Protein AF-A0A7J2R9D0-F1 (afdb_monomer_lite)

Secondary structure (DSSP, 8-state):
---EEEEEE-TTSBEEEE---GGGSPTT--HHHHHHHHHHHHPPTTPEEEEEEEGGGS--GGGGGGEEE-SSSEEE-TTSPPPP----HHHHHHHHHT-

Sequence (99 aa):
MKDRKIIWKMADGEVIVTTPAPKGRREGEPELDWIERVALKCKPDGATRMPDMEAKDLPSREFRHKWRHDGKKIIIDNTVADLPVVLSVEERLTALESK

Radius of gyration: 18.52 Å; chains: 1; bounding box: 34×40×53 Å

Structure (mmCIF, N/CA/C/O backbone):
data_AF-A0A7J2R9D0-F1
#
_entry.id   AF-A0A7J2R9D0-F1
#
loop_
_atom_site.group_PDB
_atom_site.id
_atom_site.type_symbol
_atom_site.label_atom_id
_atom_site.label_alt_id
_atom_site.label_comp_id
_atom_site.label_asym_id
_atom_site.label_entity_id
_atom_site.label_seq_id
_atom_site.pdbx_PDB_ins_code
_atom_site.Cartn_x
_atom_site.Cartn_y
_atom_site.Cartn_z
_atom_site.occupancy
_atom_site.B_iso_or_equiv
_atom_site.auth_seq_id
_atom_site.auth_comp_id
_atom_site.auth_asym_id
_atom_site.auth_atom_id
_atom_site.pdbx_PDB_model_num
ATOM 1 N N . MET A 1 1 ? 0.478 6.797 17.478 1.00 53.03 1 MET A N 1
ATOM 2 C CA . MET A 1 1 ? -0.216 5.922 16.507 1.00 53.03 1 MET A CA 1
ATOM 3 C C . MET A 1 1 ? 0.824 5.420 15.527 1.00 53.03 1 MET A C 1
ATOM 5 O O . MET A 1 1 ? 1.570 6.245 15.014 1.00 53.03 1 MET A O 1
ATOM 9 N N . LYS A 1 2 ? 0.936 4.107 15.314 1.00 64.94 2 LYS A N 1
ATOM 10 C CA . LYS A 1 2 ? 1.771 3.588 14.225 1.00 64.94 2 LYS A CA 1
ATOM 11 C C . LYS A 1 2 ? 1.084 3.957 12.910 1.00 64.94 2 LYS A C 1
ATOM 13 O O . LYS A 1 2 ? -0.096 3.663 12.753 1.00 64.94 2 LYS A O 1
ATOM 18 N N . ASP A 1 3 ? 1.781 4.645 12.007 1.00 84.44 3 ASP A N 1
ATOM 19 C CA . ASP A 1 3 ? 1.224 5.031 10.703 1.00 84.44 3 ASP A CA 1
ATOM 20 C C . ASP A 1 3 ? 1.239 3.815 9.765 1.00 84.44 3 ASP A C 1
ATOM 22 O O . ASP A 1 3 ? 2.134 3.647 8.932 1.00 84.44 3 ASP A O 1
ATOM 26 N N . ARG A 1 4 ? 0.297 2.89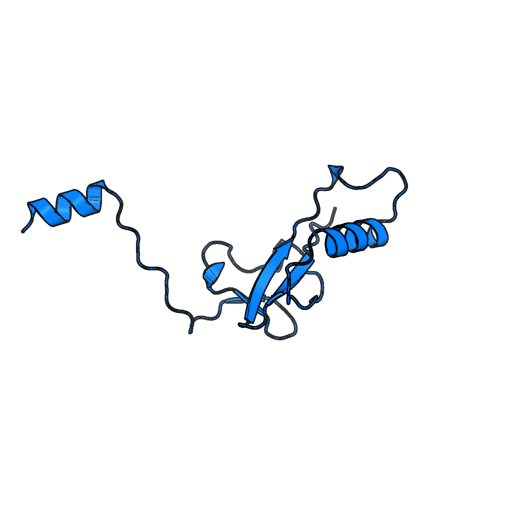8 10.009 1.00 90.38 4 ARG A N 1
ATOM 27 C CA . ARG A 1 4 ? 0.165 1.627 9.299 1.00 90.38 4 ARG A CA 1
ATOM 28 C C . ARG A 1 4 ? -0.402 1.854 7.901 1.00 90.38 4 ARG A C 1
ATOM 30 O O . ARG A 1 4 ? -1.390 2.562 7.716 1.00 90.38 4 ARG A O 1
ATOM 37 N N . LYS A 1 5 ? 0.233 1.229 6.917 1.00 93.94 5 LYS A N 1
ATOM 38 C CA . LYS A 1 5 ? -0.077 1.336 5.497 1.00 93.94 5 LYS A CA 1
ATOM 39 C C . LYS A 1 5 ? -0.599 0.010 4.980 1.00 93.94 5 LYS A C 1
ATOM 41 O O . LYS A 1 5 ? 0.008 -1.035 5.203 1.00 93.94 5 LYS A O 1
ATOM 46 N N . ILE A 1 6 ? -1.713 0.096 4.267 1.00 95.69 6 ILE A N 1
ATOM 47 C CA . ILE A 1 6 ? -2.360 -1.028 3.605 1.00 95.69 6 ILE A CA 1
ATOM 48 C C . ILE A 1 6 ? -1.711 -1.177 2.230 1.00 95.69 6 ILE A C 1
ATOM 50 O O . ILE A 1 6 ? -1.768 -0.253 1.417 1.00 95.69 6 ILE A O 1
ATOM 54 N N . ILE A 1 7 ? -1.069 -2.317 1.989 1.00 96.31 7 ILE A N 1
ATOM 55 C CA . ILE A 1 7 ? -0.320 -2.607 0.769 1.00 96.31 7 ILE A CA 1
ATOM 56 C C . ILE A 1 7 ? -1.113 -3.536 -0.157 1.00 96.31 7 ILE A C 1
ATOM 58 O O . ILE A 1 7 ? -1.636 -4.570 0.275 1.00 96.31 7 ILE A O 1
ATOM 62 N N . TRP A 1 8 ? -1.150 -3.179 -1.439 1.00 96.69 8 TRP A N 1
ATOM 63 C CA . TRP A 1 8 ? -1.782 -3.930 -2.519 1.00 96.69 8 TRP A CA 1
ATOM 64 C C . TRP A 1 8 ? -0.780 -4.180 -3.642 1.00 96.69 8 TRP A C 1
ATOM 66 O O . TRP A 1 8 ? -0.094 -3.252 -4.067 1.00 96.69 8 TRP A O 1
ATOM 76 N N . LYS A 1 9 ? -0.726 -5.412 -4.145 1.00 95.94 9 LYS A N 1
ATOM 77 C CA . LYS A 1 9 ? 0.059 -5.789 -5.323 1.00 95.94 9 LYS A CA 1
ATOM 78 C C . LYS A 1 9 ? -0.869 -5.997 -6.518 1.00 95.94 9 LYS A C 1
ATOM 80 O O . LYS A 1 9 ? -1.808 -6.789 -6.430 1.00 95.94 9 LYS A O 1
ATOM 85 N N . MET A 1 10 ? -0.583 -5.313 -7.617 1.00 95.06 10 MET A N 1
ATOM 86 C CA . MET A 1 10 ? -1.265 -5.459 -8.903 1.00 95.06 10 MET A CA 1
ATOM 87 C C . MET A 1 10 ? -0.677 -6.625 -9.713 1.00 95.06 10 MET A C 1
ATOM 89 O O . MET A 1 10 ? 0.410 -7.127 -9.411 1.00 95.06 10 MET A O 1
ATOM 93 N N . ALA A 1 11 ? -1.397 -7.074 -10.745 1.00 92.12 11 ALA A N 1
ATOM 94 C CA . ALA A 1 11 ? -0.986 -8.204 -11.584 1.00 92.12 11 ALA A CA 1
ATOM 95 C C . ALA A 1 11 ? 0.321 -7.947 -12.363 1.00 92.12 11 ALA A C 1
ATOM 97 O O . ALA A 1 11 ? 1.103 -8.871 -12.571 1.00 92.12 11 ALA A O 1
ATOM 98 N N . ASP A 1 12 ? 0.584 -6.695 -12.735 1.00 89.00 12 ASP A N 1
ATOM 99 C CA . ASP A 1 12 ? 1.814 -6.231 -13.395 1.00 89.00 12 ASP A CA 1
ATOM 100 C C . ASP A 1 12 ? 2.987 -5.996 -12.420 1.00 89.00 12 ASP A C 1
ATOM 102 O O . ASP A 1 12 ? 4.091 -5.626 -12.822 1.00 89.00 12 ASP A O 1
ATOM 106 N N . GLY A 1 13 ? 2.761 -6.224 -11.123 1.00 88.00 13 GLY A N 1
ATOM 107 C CA . GLY A 1 13 ? 3.736 -6.009 -10.064 1.00 88.00 13 GLY A CA 1
ATOM 108 C C . GLY A 1 13 ? 3.735 -4.603 -9.465 1.00 88.00 13 GLY A C 1
ATOM 109 O O . GLY A 1 13 ? 4.451 -4.408 -8.478 1.00 88.00 13 GLY A O 1
ATOM 110 N N . GLU A 1 14 ? 2.942 -3.654 -9.983 1.00 91.75 14 GLU A N 1
ATOM 111 C CA . GLU A 1 14 ? 2.769 -2.335 -9.368 1.00 91.75 14 GLU A CA 1
ATOM 112 C C . GLU A 1 14 ? 2.253 -2.472 -7.927 1.00 91.75 14 GLU A C 1
ATOM 114 O O . GLU A 1 14 ? 1.529 -3.408 -7.567 1.00 91.75 14 GLU A O 1
ATOM 119 N N . VAL A 1 15 ? 2.645 -1.521 -7.078 1.00 95.38 15 VAL A N 1
ATOM 120 C CA . VAL A 1 15 ? 2.200 -1.454 -5.692 1.00 95.38 15 VAL A CA 1
ATOM 121 C C . VAL A 1 15 ? 1.328 -0.230 -5.449 1.00 95.38 15 VAL A C 1
ATOM 123 O O . VAL A 1 15 ? 1.753 0.915 -5.620 1.00 95.38 15 VAL A O 1
ATOM 126 N N . ILE A 1 16 ? 0.130 -0.474 -4.924 1.00 95.31 16 ILE A N 1
ATOM 127 C CA . ILE A 1 16 ? -0.771 0.569 -4.439 1.00 95.31 16 ILE A CA 1
ATOM 128 C C . ILE A 1 16 ? -0.727 0.580 -2.911 1.00 95.31 16 ILE A C 1
ATOM 130 O O . ILE A 1 16 ? -0.788 -0.458 -2.256 1.00 95.31 16 ILE A O 1
ATOM 134 N N . VAL A 1 17 ? -0.629 1.779 -2.336 1.00 95.56 17 VAL A N 1
ATOM 135 C CA . VAL A 1 17 ? -0.599 1.982 -0.886 1.00 95.56 17 VAL A CA 1
ATOM 136 C C . VAL A 1 17 ? -1.801 2.808 -0.459 1.00 95.56 17 VAL A C 1
ATOM 138 O O . VAL A 1 17 ? -1.965 3.951 -0.884 1.00 95.56 17 VAL A O 1
ATOM 141 N N . THR A 1 18 ? -2.618 2.251 0.427 1.00 95.62 18 THR A N 1
ATOM 142 C CA . THR A 1 18 ? -3.737 2.947 1.060 1.00 95.62 18 THR A CA 1
ATOM 143 C C . THR A 1 18 ? -3.320 3.415 2.454 1.00 95.62 18 THR A C 1
ATOM 145 O O . THR A 1 18 ? -2.786 2.649 3.255 1.00 95.62 18 THR A O 1
ATOM 148 N N . THR A 1 19 ? -3.563 4.695 2.753 1.00 94.50 19 THR A N 1
ATOM 149 C CA . THR A 1 19 ? -3.360 5.273 4.090 1.00 94.50 19 THR A CA 1
ATOM 150 C C . THR A 1 19 ? -4.712 5.417 4.793 1.00 94.50 19 THR A C 1
ATOM 152 O O . THR A 1 19 ? -5.516 6.252 4.372 1.00 94.50 19 THR A O 1
ATOM 155 N N . PRO A 1 20 ? -4.981 4.643 5.856 1.00 92.88 20 PRO A N 1
ATOM 156 C CA . PRO A 1 20 ? -6.160 4.825 6.693 1.00 92.88 20 PRO A CA 1
ATOM 157 C C . PRO A 1 20 ? -6.130 6.199 7.373 1.00 92.88 20 PRO A C 1
ATOM 159 O O . PRO A 1 20 ? -5.188 6.529 8.088 1.00 92.88 20 PRO A O 1
ATOM 162 N N . ALA A 1 21 ? -7.163 7.015 7.166 1.00 91.50 21 ALA A N 1
ATOM 163 C CA . ALA A 1 21 ? -7.281 8.307 7.838 1.00 91.50 21 ALA A CA 1
ATOM 164 C C . ALA A 1 21 ? -7.759 8.097 9.289 1.00 91.50 21 ALA A C 1
ATOM 166 O O . ALA A 1 21 ? -8.883 7.620 9.455 1.00 91.50 21 ALA A O 1
ATOM 167 N N . PRO A 1 22 ? -6.997 8.480 10.338 1.00 89.25 22 PRO A N 1
ATOM 168 C CA . PRO A 1 22 ? -7.358 8.190 11.734 1.00 89.25 22 PRO A CA 1
ATOM 169 C C . PRO A 1 22 ? -8.750 8.686 12.144 1.00 89.25 22 PRO A C 1
ATOM 171 O O . PRO A 1 22 ? -9.453 8.018 12.894 1.00 89.25 22 PRO A O 1
ATOM 174 N N . LYS A 1 23 ? -9.188 9.821 11.583 1.00 90.44 23 LYS A N 1
ATOM 175 C CA . LYS A 1 23 ? -10.534 10.388 11.785 1.00 90.44 23 LYS A CA 1
ATOM 176 C C . LYS A 1 23 ? -11.671 9.505 11.245 1.00 90.44 23 LYS A C 1
ATOM 178 O O . LYS A 1 23 ? -12.828 9.752 11.551 1.00 90.44 23 LYS A O 1
ATOM 183 N N . GLY A 1 24 ? -11.359 8.516 10.409 1.00 89.00 24 GLY A N 1
ATOM 184 C CA . GLY A 1 24 ? -12.314 7.560 9.847 1.00 89.00 24 GLY A CA 1
ATOM 185 C C . GLY A 1 24 ? -12.551 6.320 10.715 1.00 89.00 24 GLY A C 1
ATOM 186 O O . GLY A 1 24 ? -13.335 5.454 10.307 1.00 89.00 24 GLY A O 1
ATOM 187 N N . ARG A 1 25 ? -11.870 6.206 11.864 1.00 95.12 25 ARG A N 1
ATOM 188 C CA . ARG A 1 25 ? -12.123 5.175 12.877 1.00 95.12 25 ARG A CA 1
ATOM 189 C C . ARG A 1 25 ? -13.349 5.565 13.700 1.00 95.12 25 ARG A C 1
ATOM 191 O O . ARG A 1 25 ? -13.446 6.705 14.151 1.00 95.12 25 ARG A O 1
ATOM 198 N N . ARG A 1 26 ? -14.289 4.637 13.874 1.00 95.06 26 ARG A N 1
ATOM 199 C CA . ARG A 1 26 ? -15.487 4.858 14.698 1.00 95.06 26 ARG A CA 1
ATOM 200 C C . ARG A 1 26 ? -15.122 4.770 16.181 1.00 95.06 26 ARG A C 1
ATOM 202 O O . ARG A 1 26 ? -14.158 4.099 16.550 1.00 95.06 26 ARG A O 1
ATOM 209 N N . GLU A 1 27 ? -15.887 5.441 17.033 1.00 95.00 27 GLU A N 1
ATOM 210 C CA . GLU A 1 27 ? -15.693 5.361 18.482 1.00 95.00 27 GLU A CA 1
ATOM 211 C C . GLU A 1 27 ? -15.852 3.911 18.967 1.00 95.00 27 GLU A C 1
ATOM 213 O O . GLU A 1 27 ? -16.767 3.206 18.546 1.00 95.00 27 GLU A O 1
ATOM 218 N N . GLY A 1 28 ? -14.912 3.440 19.790 1.00 94.44 28 GLY A N 1
ATOM 219 C CA . GLY A 1 28 ? -14.892 2.062 20.292 1.00 94.44 28 GLY A CA 1
ATOM 220 C C . GLY A 1 28 ? -14.512 0.978 19.271 1.00 94.44 28 GLY A C 1
ATOM 221 O O . GLY A 1 28 ? -14.317 -0.167 19.667 1.00 94.44 28 GLY A O 1
ATOM 222 N N . GLU A 1 29 ? -14.350 1.302 17.983 1.00 94.69 29 GLU A N 1
ATOM 223 C CA . GLU A 1 29 ? -13.964 0.328 16.950 1.00 94.69 29 GLU A CA 1
ATOM 224 C C . GLU A 1 29 ? -12.532 -0.169 17.199 1.00 94.69 29 GLU A C 1
ATOM 226 O O . GLU A 1 29 ? -11.628 0.666 17.325 1.00 94.69 29 GLU A O 1
ATOM 231 N N . PRO A 1 30 ? -12.273 -1.487 17.266 1.00 94.06 30 PRO A N 1
ATOM 232 C CA . PRO A 1 30 ? -10.916 -2.019 17.330 1.00 94.06 30 PRO A CA 1
ATOM 233 C C . PRO A 1 30 ? -10.073 -1.573 16.130 1.00 94.06 30 PRO A C 1
ATOM 235 O O . PRO A 1 30 ? -10.573 -1.401 15.021 1.00 94.06 30 PRO A O 1
ATOM 238 N N . GLU A 1 31 ? -8.768 -1.374 16.335 1.00 90.88 31 GLU A N 1
ATOM 239 C CA . GLU A 1 31 ? -7.883 -0.910 15.256 1.00 90.88 31 GLU A CA 1
ATOM 240 C C . GLU A 1 31 ? -7.844 -1.901 14.087 1.00 90.88 31 GLU A C 1
ATOM 242 O O . GLU A 1 31 ? -7.895 -1.477 12.939 1.00 90.88 31 GLU A O 1
ATOM 247 N N . LEU A 1 32 ? -7.807 -3.205 14.372 1.00 91.44 32 LEU A N 1
ATOM 248 C CA . LEU A 1 32 ? -7.806 -4.244 13.339 1.00 91.44 32 LEU A CA 1
ATOM 249 C C . LEU A 1 32 ? -9.083 -4.194 12.491 1.00 91.44 32 LEU A C 1
ATOM 251 O O . LEU A 1 32 ? -8.988 -4.125 11.270 1.00 91.44 32 LEU A O 1
ATOM 255 N N . ASP A 1 33 ? -10.253 -4.119 13.126 1.00 94.62 33 ASP A N 1
ATOM 256 C CA . ASP A 1 33 ? -11.544 -4.046 12.430 1.00 94.62 33 ASP A CA 1
ATOM 257 C C . ASP A 1 33 ? -11.650 -2.789 11.560 1.00 94.62 33 ASP A C 1
ATOM 259 O O . ASP A 1 33 ? -12.127 -2.835 10.423 1.00 94.62 33 ASP A O 1
ATOM 263 N N . TRP A 1 34 ? -11.150 -1.658 12.068 1.00 94.50 34 TRP A N 1
ATOM 264 C CA . TRP A 1 34 ? -11.069 -0.420 11.303 1.00 94.50 34 TRP A CA 1
ATOM 265 C C . TRP A 1 34 ? -10.189 -0.577 10.055 1.00 94.50 34 TRP A C 1
ATOM 267 O O . TRP A 1 34 ? -10.598 -0.172 8.962 1.00 94.50 34 TRP A O 1
ATOM 277 N N . ILE A 1 35 ? -9.000 -1.169 10.200 1.00 93.81 35 ILE A N 1
ATOM 278 C CA . ILE A 1 35 ? -8.064 -1.400 9.093 1.00 93.81 35 ILE A CA 1
ATOM 279 C C . ILE A 1 35 ? -8.671 -2.344 8.053 1.00 93.81 35 ILE A C 1
ATOM 281 O O . ILE A 1 35 ? -8.638 -2.020 6.866 1.00 93.81 35 ILE A O 1
ATOM 285 N N . GLU A 1 36 ? -9.281 -3.451 8.476 1.00 94.69 36 GLU A N 1
ATOM 286 C CA . GLU A 1 36 ? -9.947 -4.404 7.579 1.00 94.69 36 GLU A CA 1
ATOM 287 C C . GLU A 1 36 ? -11.106 -3.753 6.819 1.00 94.69 36 GLU A C 1
ATOM 289 O O . GLU A 1 36 ? -11.230 -3.893 5.601 1.00 94.69 36 GLU A O 1
ATOM 294 N N . ARG A 1 37 ? -11.915 -2.930 7.496 1.00 95.75 37 ARG A N 1
ATOM 295 C CA . ARG A 1 37 ? -12.987 -2.165 6.848 1.00 95.75 37 ARG A CA 1
ATOM 296 C C . ARG A 1 37 ? -12.451 -1.193 5.797 1.00 95.75 37 ARG A C 1
ATOM 298 O O . ARG A 1 37 ? -13.049 -1.054 4.728 1.00 95.75 37 ARG A O 1
ATOM 305 N N . VAL A 1 38 ? -11.355 -0.491 6.089 1.00 95.69 38 VAL A N 1
ATOM 306 C CA . VAL A 1 38 ? -10.698 0.392 5.111 1.00 95.69 38 VAL A CA 1
ATOM 307 C C . VAL A 1 38 ? -10.139 -0.428 3.949 1.00 95.69 38 VAL A C 1
ATOM 309 O O . VAL A 1 38 ? -10.321 -0.030 2.800 1.00 95.69 38 VAL A O 1
ATOM 312 N N . ALA A 1 39 ? -9.521 -1.579 4.222 1.00 96.00 39 ALA A N 1
ATOM 313 C CA . ALA A 1 39 ? -8.967 -2.454 3.198 1.00 96.00 39 ALA A CA 1
ATOM 314 C C . ALA A 1 39 ? -10.053 -2.949 2.232 1.00 96.00 39 ALA A C 1
ATOM 316 O O . ALA A 1 39 ? -9.895 -2.826 1.022 1.00 96.00 39 ALA A O 1
ATOM 317 N N . LEU A 1 40 ? -11.191 -3.418 2.749 1.00 94.81 40 LEU A N 1
ATOM 318 C CA . LEU A 1 40 ? -12.324 -3.859 1.930 1.00 94.81 40 LEU A CA 1
ATOM 319 C C . LEU A 1 40 ? -12.896 -2.729 1.069 1.00 94.81 40 LEU A C 1
ATOM 321 O O . LEU A 1 40 ? -13.180 -2.932 -0.108 1.00 94.81 40 LEU A O 1
ATOM 325 N N . LYS A 1 41 ? -13.038 -1.527 1.637 1.00 95.00 41 LYS A N 1
ATOM 326 C CA . LYS A 1 41 ? -13.585 -0.366 0.922 1.00 95.00 41 LYS A CA 1
ATOM 327 C C . LYS A 1 41 ? -12.651 0.153 -0.176 1.00 95.00 41 LYS A C 1
ATOM 329 O O . LYS A 1 41 ? -13.125 0.686 -1.174 1.00 95.00 41 LYS A O 1
ATOM 334 N N . CYS A 1 42 ? -11.341 0.066 0.039 1.00 94.62 42 CYS A N 1
ATOM 335 C CA . CYS A 1 42 ? -10.329 0.673 -0.823 1.00 94.62 42 CYS A CA 1
ATOM 336 C C . CYS A 1 42 ? -9.558 -0.342 -1.671 1.00 94.62 42 CYS A C 1
ATOM 338 O O . CYS A 1 42 ? -8.555 0.040 -2.272 1.00 94.62 42 CYS A O 1
ATOM 340 N N . LYS A 1 43 ? -9.992 -1.607 -1.709 1.00 95.81 43 LYS A N 1
ATOM 341 C CA . LYS A 1 43 ? -9.360 -2.652 -2.513 1.00 95.81 43 LYS A CA 1
ATOM 342 C C . LYS A 1 43 ? -9.408 -2.267 -4.001 1.00 95.81 43 LYS A C 1
ATOM 344 O O . LYS A 1 43 ? -10.507 -2.165 -4.548 1.00 95.81 43 LYS A O 1
ATOM 349 N N . PRO A 1 44 ? -8.254 -2.085 -4.666 1.00 95.69 44 PRO A N 1
ATOM 350 C CA . PRO A 1 44 ? -8.219 -1.909 -6.112 1.00 95.69 44 PRO A CA 1
ATOM 351 C C . PRO A 1 44 ? -8.650 -3.197 -6.825 1.00 95.69 44 PRO A C 1
ATOM 353 O O . PRO A 1 44 ? -8.419 -4.303 -6.322 1.00 95.69 44 PRO A O 1
ATOM 356 N N . ASP A 1 45 ? -9.269 -3.061 -7.996 1.00 95.31 45 ASP A N 1
ATOM 357 C CA . ASP A 1 45 ? -9.695 -4.223 -8.775 1.00 95.31 45 ASP A CA 1
ATOM 358 C C . ASP A 1 45 ? -8.489 -5.054 -9.242 1.00 95.31 45 ASP A C 1
ATOM 360 O O . ASP A 1 45 ? -7.427 -4.516 -9.557 1.00 95.31 45 ASP A O 1
ATOM 364 N N . GLY A 1 46 ? -8.625 -6.379 -9.207 1.00 93.62 46 GLY A N 1
ATOM 365 C CA . GLY A 1 46 ? -7.537 -7.314 -9.519 1.00 93.62 46 GLY A CA 1
ATOM 366 C C . GLY A 1 46 ? -6.345 -7.308 -8.546 1.00 93.62 46 GLY A C 1
ATOM 367 O O . GLY A 1 46 ? -5.382 -8.044 -8.765 1.00 93.62 46 GLY A O 1
ATOM 368 N N . ALA A 1 47 ? -6.379 -6.525 -7.462 1.00 96.31 47 ALA A N 1
ATOM 369 C CA . ALA A 1 47 ? -5.260 -6.432 -6.529 1.00 96.31 47 ALA A CA 1
ATOM 370 C C . ALA A 1 47 ? -5.236 -7.557 -5.483 1.00 96.31 47 ALA A C 1
ATOM 372 O O . ALA A 1 47 ? -6.266 -7.975 -4.940 1.00 96.31 47 ALA A O 1
ATOM 373 N N . THR A 1 48 ? -4.024 -7.983 -5.127 1.00 95.56 48 THR A N 1
ATOM 374 C CA . THR A 1 48 ? -3.751 -8.925 -4.036 1.00 95.56 48 THR A CA 1
ATOM 375 C C . THR A 1 48 ? -3.302 -8.176 -2.785 1.00 95.56 48 THR A C 1
ATOM 377 O O . THR A 1 48 ? -2.463 -7.276 -2.850 1.00 95.56 48 THR A O 1
ATOM 380 N N . ARG A 1 49 ? -3.860 -8.546 -1.628 1.00 95.19 49 ARG A N 1
ATOM 381 C CA . ARG A 1 49 ? -3.493 -7.966 -0.334 1.00 95.19 49 ARG A CA 1
ATOM 382 C C . ARG A 1 49 ? -2.116 -8.465 0.096 1.00 95.19 49 ARG A C 1
ATOM 384 O O . ARG A 1 49 ? -1.907 -9.671 0.184 1.00 95.19 49 ARG A O 1
ATOM 391 N N . MET A 1 50 ? -1.209 -7.540 0.396 1.00 94.94 50 MET A N 1
ATOM 392 C CA . MET A 1 50 ? 0.110 -7.847 0.955 1.00 94.94 50 MET A CA 1
ATOM 393 C C . MET A 1 50 ? 0.156 -7.484 2.449 1.00 94.94 50 MET A C 1
ATOM 395 O O . MET A 1 50 ? -0.717 -6.736 2.908 1.00 94.94 50 MET A O 1
ATOM 399 N N . PRO A 1 51 ? 1.146 -7.989 3.215 1.00 93.00 51 PRO A N 1
ATOM 400 C CA . PRO A 1 51 ? 1.332 -7.599 4.608 1.00 93.00 51 PRO A CA 1
ATOM 401 C C . PRO A 1 51 ? 1.413 -6.080 4.780 1.00 93.00 51 PRO A C 1
ATOM 403 O O . PRO A 1 51 ? 2.027 -5.377 3.976 1.00 93.00 51 PRO A O 1
ATOM 406 N N . ASP A 1 52 ? 0.793 -5.580 5.846 1.00 92.56 52 ASP A N 1
ATOM 407 C CA . ASP A 1 52 ? 0.852 -4.164 6.193 1.00 92.56 52 ASP A CA 1
ATOM 408 C C . ASP A 1 52 ? 2.266 -3.731 6.564 1.00 92.56 52 ASP A C 1
ATOM 410 O O . ASP 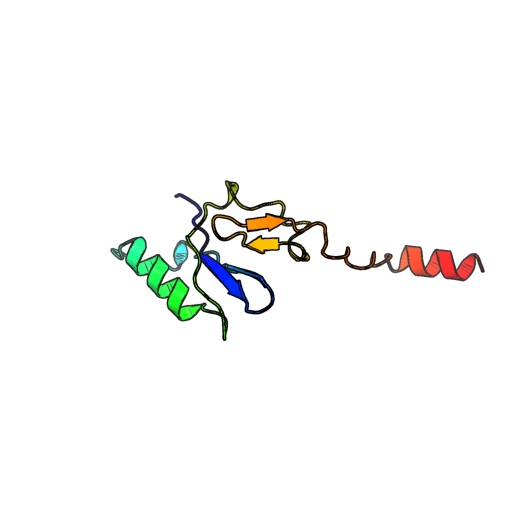A 1 52 ? 3.009 -4.469 7.210 1.00 92.56 52 ASP A O 1
ATOM 414 N N . MET A 1 53 ? 2.608 -2.493 6.213 1.00 92.56 53 MET A N 1
ATOM 415 C CA . MET A 1 53 ? 3.912 -1.895 6.515 1.00 92.56 53 MET A CA 1
ATOM 416 C C . MET A 1 53 ? 3.745 -0.612 7.330 1.00 92.56 53 MET A C 1
ATOM 418 O O . MET A 1 53 ? 2.714 0.055 7.245 1.00 92.56 53 MET A O 1
ATOM 422 N N . GLU A 1 54 ? 4.746 -0.232 8.127 1.00 92.38 54 GLU A N 1
ATOM 423 C CA . GLU A 1 54 ? 4.772 1.111 8.713 1.00 92.38 54 GLU A CA 1
ATOM 424 C C . GLU A 1 54 ? 5.258 2.121 7.661 1.00 92.38 54 GLU A C 1
ATOM 426 O O . GLU A 1 54 ? 6.071 1.800 6.796 1.00 92.38 54 GLU A O 1
ATOM 431 N N . ALA A 1 55 ? 4.787 3.369 7.737 1.00 90.75 55 ALA A N 1
ATOM 432 C CA . ALA A 1 55 ? 5.164 4.426 6.794 1.00 90.75 55 ALA A CA 1
ATOM 433 C C . ALA A 1 55 ? 6.684 4.602 6.634 1.00 90.75 55 ALA A C 1
ATOM 435 O O . ALA A 1 55 ? 7.154 4.914 5.545 1.00 90.75 55 ALA A O 1
ATOM 436 N N . LYS A 1 56 ? 7.437 4.392 7.720 1.00 91.75 56 LYS A N 1
ATOM 437 C CA . LYS A 1 56 ? 8.901 4.509 7.763 1.00 91.75 56 LYS A CA 1
ATOM 438 C C . LYS A 1 56 ? 9.630 3.400 6.992 1.00 91.75 56 LYS A C 1
ATOM 440 O O . LYS A 1 56 ? 10.793 3.576 6.655 1.00 91.75 56 LYS A O 1
ATOM 445 N N . ASP A 1 57 ? 8.959 2.273 6.753 1.00 92.62 57 ASP A N 1
ATOM 446 C CA . ASP A 1 57 ? 9.528 1.114 6.059 1.00 92.62 57 ASP A CA 1
ATOM 447 C C . ASP A 1 57 ? 9.275 1.186 4.543 1.00 92.62 57 ASP A C 1
ATOM 449 O O . ASP A 1 57 ? 9.776 0.354 3.784 1.00 92.62 57 ASP A O 1
ATOM 453 N N . LEU A 1 58 ? 8.483 2.166 4.088 1.00 92.56 58 LEU A N 1
ATOM 454 C CA . LEU A 1 58 ? 8.285 2.434 2.670 1.00 92.56 58 LEU A CA 1
ATOM 455 C C . LEU A 1 58 ? 9.539 3.088 2.068 1.00 92.56 58 LEU A C 1
ATOM 457 O O . LEU A 1 58 ? 10.140 3.954 2.709 1.00 92.56 58 LEU A O 1
ATOM 461 N N . PRO A 1 59 ? 9.912 2.749 0.821 1.00 93.62 59 PRO A N 1
ATOM 462 C CA . PRO A 1 59 ? 10.965 3.469 0.113 1.00 93.62 59 PRO A CA 1
ATOM 463 C C . PRO A 1 59 ? 10.610 4.946 -0.131 1.00 93.62 59 PRO A C 1
ATOM 465 O O . PRO A 1 59 ? 9.498 5.401 0.149 1.00 93.62 59 PRO A O 1
ATOM 468 N N . SER A 1 60 ? 11.542 5.709 -0.712 1.00 90.38 60 SER A N 1
ATOM 469 C CA . SER A 1 60 ? 11.266 7.096 -1.109 1.00 90.38 60 SER A CA 1
ATOM 470 C C . SER A 1 60 ? 10.083 7.172 -2.079 1.00 90.38 60 SER A C 1
ATOM 472 O O . SER A 1 60 ? 10.006 6.421 -3.057 1.00 90.38 60 SER A O 1
ATOM 474 N N . ARG A 1 61 ? 9.169 8.118 -1.822 1.00 89.38 61 ARG A N 1
ATOM 475 C CA . ARG A 1 61 ? 8.009 8.400 -2.686 1.00 89.38 61 ARG A CA 1
ATOM 476 C C . ARG A 1 61 ? 8.397 9.012 -4.030 1.00 89.38 61 ARG A C 1
ATOM 478 O O . ARG A 1 61 ? 7.589 8.952 -4.950 1.00 89.38 61 ARG A O 1
ATOM 485 N N . GLU A 1 62 ? 9.599 9.568 -4.149 1.00 88.75 62 GLU A N 1
ATOM 486 C CA . GLU A 1 62 ? 10.140 10.104 -5.405 1.00 88.75 62 GLU A CA 1
ATOM 487 C C . GLU A 1 62 ? 10.167 9.032 -6.506 1.00 88.75 62 GLU A C 1
ATOM 489 O O . GLU A 1 62 ? 9.728 9.256 -7.631 1.00 88.75 62 GLU A O 1
ATOM 494 N N . PHE A 1 63 ? 10.539 7.805 -6.138 1.00 89.31 63 PHE A N 1
ATOM 495 C CA . PHE A 1 63 ? 10.613 6.662 -7.048 1.00 89.31 63 PHE A CA 1
ATOM 496 C C . PHE A 1 63 ? 9.372 5.773 -6.981 1.00 89.31 63 PHE A C 1
ATOM 498 O O . PHE A 1 63 ? 9.455 4.575 -7.239 1.00 89.31 63 PHE A O 1
ATOM 505 N N . ARG A 1 64 ? 8.203 6.330 -6.628 1.00 90.56 64 ARG A N 1
ATOM 506 C CA . ARG A 1 64 ? 6.966 5.545 -6.462 1.00 90.56 64 ARG A CA 1
ATOM 507 C C . ARG A 1 64 ? 6.606 4.718 -7.701 1.00 90.56 64 ARG A C 1
ATOM 509 O O . ARG A 1 64 ? 6.137 3.597 -7.559 1.00 90.56 64 ARG A O 1
ATOM 516 N N . HIS A 1 65 ? 6.866 5.236 -8.898 1.00 89.38 65 HIS A N 1
ATOM 517 C CA . HIS A 1 65 ? 6.638 4.526 -10.164 1.00 89.38 65 HIS A CA 1
ATOM 518 C C . HIS A 1 65 ? 7.472 3.232 -10.295 1.00 89.38 65 HIS A C 1
ATOM 520 O O . HIS A 1 65 ? 7.06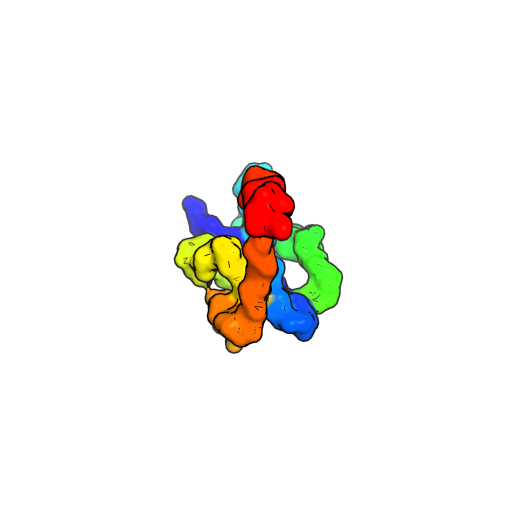7 2.284 -10.971 1.00 89.38 65 HIS A O 1
ATOM 526 N N . LYS A 1 66 ? 8.603 3.157 -9.583 1.00 93.06 66 LYS A N 1
ATOM 527 C CA . LYS A 1 66 ? 9.498 1.994 -9.523 1.00 93.06 66 LYS A CA 1
ATOM 528 C C . LYS A 1 66 ? 9.194 1.048 -8.363 1.00 93.06 66 LYS A C 1
ATOM 530 O O . LYS A 1 66 ? 9.907 0.068 -8.174 1.00 93.06 66 LYS A O 1
ATOM 535 N N . TRP A 1 67 ? 8.181 1.327 -7.542 1.00 95.00 67 TRP A N 1
ATOM 536 C CA . TRP A 1 67 ? 7.872 0.466 -6.402 1.00 95.00 67 TRP A CA 1
ATOM 537 C C . TRP A 1 67 ? 7.342 -0.887 -6.870 1.00 95.00 67 TRP A C 1
ATOM 539 O O . TRP A 1 67 ? 6.387 -0.956 -7.646 1.00 95.00 67 TRP A O 1
ATOM 549 N N . ARG A 1 68 ? 7.949 -1.962 -6.369 1.00 94.44 68 ARG A N 1
ATOM 550 C CA . ARG A 1 68 ? 7.544 -3.356 -6.593 1.00 94.44 68 ARG A CA 1
ATOM 551 C C . ARG A 1 68 ? 7.548 -4.109 -5.270 1.00 94.44 68 ARG A C 1
ATOM 553 O O . ARG A 1 68 ? 8.252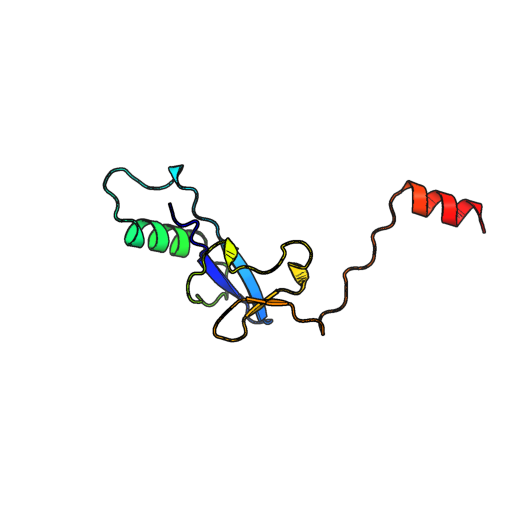 -3.724 -4.341 1.00 94.44 68 ARG A O 1
ATOM 560 N N . HIS A 1 69 ? 6.759 -5.175 -5.169 1.00 91.94 69 HIS A N 1
ATOM 561 C CA . HIS A 1 69 ? 6.710 -6.005 -3.963 1.00 91.94 69 HIS A CA 1
ATOM 562 C C . HIS A 1 69 ? 7.483 -7.316 -4.164 1.00 91.94 69 HIS A C 1
ATOM 564 O O . HIS A 1 69 ? 7.085 -8.141 -4.989 1.00 91.94 69 HIS A O 1
ATOM 570 N N . ASP A 1 70 ? 8.536 -7.540 -3.370 1.00 88.38 70 ASP A N 1
ATOM 571 C CA . ASP A 1 70 ? 9.422 -8.722 -3.462 1.00 88.38 70 ASP A CA 1
ATOM 572 C C . ASP A 1 70 ? 8.861 -9.983 -2.769 1.00 88.38 70 ASP A C 1
ATOM 574 O O . ASP A 1 70 ? 9.458 -11.055 -2.792 1.00 88.38 70 ASP A O 1
ATOM 578 N N . GLY A 1 71 ? 7.694 -9.848 -2.136 1.00 83.00 71 GLY A N 1
ATOM 579 C CA . GLY A 1 71 ? 7.021 -10.893 -1.356 1.00 83.00 71 GLY A CA 1
ATOM 580 C C . GLY A 1 71 ? 7.120 -10.675 0.154 1.00 83.00 71 GLY A C 1
ATOM 581 O O . GLY A 1 71 ? 6.305 -11.215 0.894 1.00 83.00 71 GLY A O 1
ATOM 582 N N . LYS A 1 72 ? 8.036 -9.813 0.606 1.00 86.25 72 LYS A N 1
ATOM 583 C CA . LYS A 1 72 ? 8.212 -9.423 2.012 1.00 86.25 72 LYS A CA 1
ATOM 584 C C . LYS A 1 72 ? 7.997 -7.929 2.241 1.00 86.25 72 LYS A C 1
ATOM 586 O O . LYS A 1 72 ? 7.424 -7.560 3.260 1.00 86.25 72 LYS A O 1
ATOM 591 N N . LYS A 1 73 ? 8.473 -7.085 1.327 1.00 91.69 73 LYS A N 1
ATOM 592 C CA . LYS A 1 73 ? 8.411 -5.625 1.422 1.00 91.69 73 LYS A CA 1
ATOM 593 C C . LYS A 1 73 ? 8.342 -4.973 0.045 1.00 91.69 73 LYS A C 1
ATOM 595 O O . LYS A 1 73 ? 8.509 -5.610 -0.996 1.00 91.69 73 LYS A O 1
ATOM 600 N N . ILE A 1 74 ? 8.132 -3.664 0.061 1.00 94.38 74 ILE A N 1
ATOM 601 C CA . ILE A 1 74 ? 8.241 -2.827 -1.128 1.00 94.38 74 ILE A CA 1
ATOM 602 C C . ILE A 1 74 ? 9.710 -2.458 -1.348 1.00 94.38 74 ILE A C 1
ATOM 604 O O . ILE A 1 74 ? 10.397 -2.023 -0.422 1.00 94.38 74 ILE A O 1
ATOM 608 N N . ILE A 1 75 ? 10.177 -2.623 -2.581 1.00 93.69 75 ILE A N 1
ATOM 609 C CA . ILE A 1 75 ? 11.518 -2.269 -3.047 1.00 93.69 75 ILE A CA 1
ATOM 610 C C . ILE A 1 75 ? 11.431 -1.316 -4.241 1.00 93.69 75 ILE A C 1
ATOM 612 O O . ILE A 1 75 ? 10.391 -1.218 -4.894 1.00 93.69 75 ILE A O 1
ATOM 616 N N . ILE A 1 76 ? 12.530 -0.617 -4.525 1.00 93.38 76 ILE A N 1
ATOM 617 C CA . ILE A 1 76 ? 12.697 0.154 -5.760 1.00 93.38 76 ILE A CA 1
ATOM 618 C C . ILE A 1 76 ? 13.293 -0.786 -6.805 1.00 93.38 76 ILE A C 1
ATOM 620 O O . ILE A 1 76 ? 14.408 -1.279 -6.632 1.00 93.38 76 ILE A O 1
ATOM 624 N N . ASP A 1 77 ? 12.545 -1.037 -7.873 1.00 92.19 77 ASP A N 1
ATOM 625 C CA . ASP A 1 77 ? 13.014 -1.803 -9.018 1.00 92.19 77 ASP A CA 1
ATOM 626 C C . ASP A 1 77 ? 13.713 -0.875 -10.019 1.00 92.19 77 ASP A C 1
ATOM 628 O O . ASP A 1 77 ? 13.077 -0.147 -10.781 1.00 92.19 77 ASP A O 1
ATOM 632 N N . ASN A 1 78 ? 15.046 -0.900 -10.006 1.00 89.25 78 ASN A N 1
ATOM 633 C CA . ASN A 1 78 ? 15.875 -0.078 -10.889 1.00 89.25 78 ASN A CA 1
ATOM 634 C C . ASN A 1 78 ? 15.858 -0.542 -12.356 1.00 89.25 78 ASN A C 1
ATOM 636 O O . ASN A 1 78 ? 16.438 0.138 -13.197 1.00 89.25 78 ASN A O 1
ATOM 640 N N . THR A 1 79 ? 15.216 -1.672 -12.677 1.00 88.12 79 THR A N 1
ATOM 641 C CA . THR A 1 79 ? 15.005 -2.088 -14.074 1.00 88.12 79 THR A CA 1
ATOM 642 C C . THR A 1 79 ? 13.854 -1.327 -14.734 1.00 88.12 79 THR A C 1
ATOM 644 O O . THR A 1 79 ? 13.781 -1.254 -15.960 1.00 88.12 79 THR A O 1
ATOM 647 N N . VAL A 1 80 ? 12.978 -0.708 -13.932 1.00 84.31 80 VAL A N 1
ATOM 648 C CA . VAL A 1 80 ? 11.925 0.183 -14.420 1.00 84.31 80 VAL A CA 1
ATOM 649 C C . VAL A 1 80 ? 12.567 1.490 -14.879 1.00 84.31 80 VAL A C 1
ATOM 651 O O . VAL A 1 80 ? 13.209 2.190 -14.088 1.00 84.31 80 VAL A O 1
ATOM 654 N N . ALA A 1 81 ? 12.378 1.811 -16.161 1.00 81.00 81 ALA A N 1
ATOM 655 C CA . ALA A 1 81 ? 12.877 3.043 -16.757 1.00 81.00 81 ALA A CA 1
ATOM 656 C C . ALA A 1 81 ? 12.384 4.275 -15.986 1.00 81.00 81 ALA A C 1
ATOM 658 O O . ALA A 1 81 ? 11.253 4.309 -15.491 1.00 81.00 81 ALA A O 1
ATOM 659 N N . ASP A 1 82 ? 13.240 5.290 -15.898 1.00 79.00 82 ASP A N 1
ATOM 660 C CA . ASP A 1 82 ? 12.840 6.586 -15.368 1.00 79.00 82 ASP A CA 1
ATOM 661 C C . ASP A 1 82 ? 11.740 7.202 -16.233 1.00 79.00 82 ASP A C 1
ATOM 663 O O . ASP A 1 82 ? 11.730 7.073 -17.462 1.00 79.00 82 ASP A O 1
ATOM 667 N N . LEU A 1 83 ? 10.802 7.886 -15.576 1.00 71.25 83 LEU A N 1
ATOM 668 C CA . LEU A 1 83 ? 9.851 8.730 -16.287 1.00 71.25 83 LEU A CA 1
ATOM 669 C C . LEU A 1 83 ? 10.633 9.801 -17.065 1.00 71.25 83 LEU A C 1
ATOM 671 O O . LEU A 1 83 ? 11.611 10.336 -16.534 1.00 71.25 83 LEU A O 1
ATOM 675 N N . PRO A 1 84 ? 10.230 10.130 -18.307 1.00 70.69 84 PRO A N 1
ATOM 676 C CA . PRO A 1 84 ? 10.895 11.177 -19.066 1.00 70.69 84 PRO A CA 1
ATOM 677 C C . PRO A 1 84 ? 10.888 12.466 -18.246 1.00 70.69 84 PRO A C 1
ATOM 679 O O . PRO A 1 84 ? 9.854 12.842 -17.687 1.00 70.69 84 PRO A O 1
ATOM 682 N N . VAL A 1 85 ? 12.042 13.134 -18.173 1.00 66.81 85 VAL A N 1
ATOM 683 C CA . VAL A 1 85 ? 12.151 14.440 -17.522 1.00 66.81 85 VAL A CA 1
ATOM 684 C C . VAL A 1 85 ? 11.186 15.376 -18.239 1.00 66.81 85 VAL A C 1
ATOM 686 O O . VAL A 1 85 ? 11.379 15.714 -19.409 1.00 66.81 85 VAL A O 1
ATOM 689 N N . VAL A 1 86 ? 10.105 15.756 -17.560 1.00 65.25 86 VAL A N 1
ATOM 690 C CA . VAL A 1 86 ? 9.210 16.792 -18.063 1.00 65.25 86 VAL A CA 1
ATOM 691 C C . VAL A 1 86 ? 9.964 18.099 -17.883 1.00 65.25 86 VAL A C 1
ATOM 693 O O . VAL A 1 86 ? 9.946 18.678 -16.801 1.00 65.25 86 VAL A O 1
ATOM 696 N N . LEU A 1 87 ? 10.672 18.518 -18.934 1.00 65.81 87 LEU A N 1
ATOM 697 C CA . LEU A 1 87 ? 11.265 19.847 -18.995 1.00 65.81 87 LEU A CA 1
ATOM 698 C C . LEU A 1 87 ? 10.171 20.866 -18.675 1.00 65.81 87 LEU A C 1
ATOM 700 O O . LEU A 1 87 ? 9.056 20.790 -19.214 1.00 65.81 87 LEU A O 1
ATOM 704 N N . SER A 1 88 ? 10.489 21.806 -17.795 1.00 71.62 88 SER A N 1
ATOM 705 C CA . SER A 1 88 ? 9.624 22.945 -17.526 1.00 71.62 88 SER A CA 1
ATOM 706 C C . SER A 1 88 ? 9.321 23.691 -18.832 1.00 71.62 88 SER A C 1
ATOM 708 O O . SER A 1 88 ? 10.055 23.599 -19.819 1.00 71.62 88 SER A O 1
ATOM 710 N N . VAL A 1 89 ? 8.210 24.430 -18.873 1.00 69.00 89 VAL A N 1
ATOM 711 C CA . VAL A 1 89 ? 7.834 25.206 -20.069 1.00 69.00 89 VAL A CA 1
ATOM 712 C C . VAL A 1 89 ? 8.964 26.162 -20.479 1.00 69.00 89 VAL A C 1
ATOM 714 O O . VAL A 1 89 ? 9.228 26.311 -21.668 1.00 69.00 89 VAL A O 1
ATOM 717 N N . GLU A 1 90 ? 9.683 26.722 -19.508 1.00 69.69 90 GLU A N 1
ATOM 718 C CA . GLU A 1 90 ? 10.831 27.613 -19.717 1.00 69.69 90 GLU A CA 1
ATOM 719 C C . GLU A 1 90 ? 12.024 26.891 -20.363 1.00 69.69 90 GLU A C 1
ATOM 721 O O . GLU A 1 90 ? 12.596 27.378 -21.340 1.00 69.69 90 GLU A O 1
ATOM 726 N N . GLU A 1 91 ? 12.356 25.683 -19.901 1.00 72.12 91 GLU A N 1
ATOM 727 C CA . GLU A 1 91 ? 13.412 24.856 -20.504 1.00 72.12 91 GLU A CA 1
ATOM 728 C C . GLU A 1 91 ? 13.054 24.419 -21.933 1.00 72.12 91 GLU A C 1
ATOM 730 O O . GLU A 1 91 ? 13.923 24.352 -22.805 1.00 72.12 91 GLU A O 1
ATOM 735 N N . ARG A 1 92 ? 11.764 24.175 -22.208 1.00 69.69 92 ARG A N 1
ATOM 736 C CA . ARG A 1 92 ? 11.276 23.844 -23.559 1.00 69.69 92 ARG A CA 1
ATOM 737 C C . ARG A 1 92 ? 11.342 25.038 -24.510 1.00 69.69 92 ARG A C 1
ATOM 739 O O . ARG A 1 92 ? 11.642 24.835 -25.683 1.00 69.69 92 ARG A O 1
ATOM 746 N N . LEU A 1 93 ? 11.075 26.252 -24.024 1.00 69.25 93 LEU A N 1
ATOM 747 C CA . LEU A 1 93 ? 11.178 27.487 -24.811 1.00 69.25 93 LEU A CA 1
ATOM 748 C C . LEU A 1 93 ? 12.640 27.827 -25.125 1.00 69.25 93 LEU A C 1
ATOM 750 O O . LEU A 1 93 ? 12.975 28.080 -26.278 1.00 69.25 93 LEU A O 1
ATOM 754 N N . THR A 1 94 ? 13.530 27.699 -24.140 1.00 72.00 94 THR A N 1
ATOM 755 C CA . THR A 1 94 ? 14.966 27.992 -24.308 1.00 72.00 94 THR A CA 1
ATOM 756 C C . THR A 1 94 ? 15.629 27.045 -25.319 1.00 72.00 94 THR A C 1
ATOM 758 O O . THR A 1 94 ? 16.445 27.458 -26.146 1.00 72.00 94 THR A O 1
ATOM 761 N N . ALA A 1 95 ? 15.238 25.765 -25.308 1.00 68.19 95 ALA A N 1
ATOM 762 C CA . ALA A 1 95 ? 15.704 24.769 -26.274 1.00 68.19 95 ALA A CA 1
ATOM 763 C C . ALA A 1 95 ? 15.172 24.994 -27.705 1.00 68.19 95 ALA A C 1
ATOM 765 O O . ALA A 1 95 ? 15.759 24.476 -28.656 1.00 68.19 95 ALA A O 1
ATOM 766 N N . LEU A 1 96 ? 14.069 25.736 -27.866 1.00 65.75 96 LEU A N 1
ATOM 767 C CA . LEU A 1 96 ? 13.499 26.087 -29.170 1.00 65.75 96 LEU A CA 1
ATOM 768 C C . LEU A 1 96 ? 14.154 27.343 -29.763 1.00 65.75 96 LEU A C 1
ATOM 770 O O . LEU A 1 96 ? 14.320 27.414 -30.973 1.00 65.75 96 LEU A O 1
ATOM 774 N N . GLU A 1 97 ? 14.549 28.300 -28.920 1.00 67.62 97 GLU A N 1
ATOM 775 C CA . GLU A 1 97 ? 15.240 29.536 -29.329 1.00 67.62 97 GLU A CA 1
ATOM 776 C C . GLU A 1 97 ? 16.726 29.320 -29.661 1.00 67.62 97 GLU A C 1
ATOM 778 O O . GLU A 1 97 ? 17.338 30.135 -30.346 1.00 67.62 97 GLU A O 1
ATOM 783 N N . SER A 1 98 ? 17.310 28.208 -29.203 1.00 58.62 98 SER A N 1
ATOM 784 C CA . SER A 1 98 ? 18.715 27.844 -29.451 1.00 58.62 98 SER A CA 1
ATOM 785 C C . SER A 1 98 ? 18.920 26.970 -30.704 1.00 58.62 98 SER A C 1
ATOM 787 O O . SER A 1 98 ? 1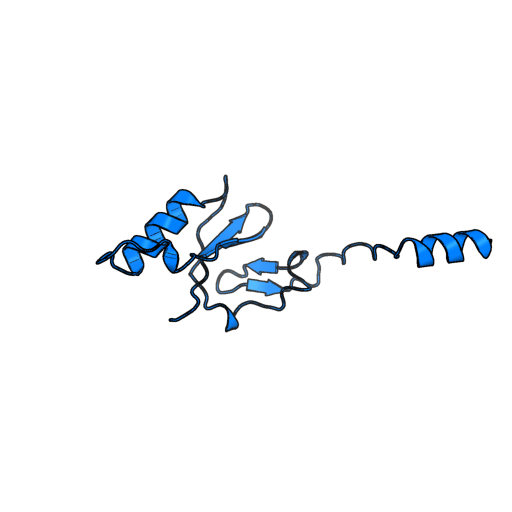9.973 26.342 -30.840 1.00 58.62 98 SER A O 1
ATOM 789 N N . LYS A 1 99 ? 17.919 26.874 -31.589 1.00 52.06 99 LYS A N 1
ATOM 790 C CA . LYS A 1 99 ? 17.901 26.010 -32.780 1.00 52.06 99 LYS A CA 1
ATOM 791 C C . LYS A 1 99 ? 17.699 26.821 -34.053 1.00 52.06 99 LYS A C 1
ATOM 793 O O . LYS A 1 99 ? 18.341 26.457 -35.061 1.00 52.06 99 LYS A O 1
#

Foldseek 3Di:
DQQKWWWKAAPVQQIDIDGQDPVQADPPHDPVNSVVVSCVVPPDPRIDTADIDGPVQDDDPVQNVQWGDPRHGTDRNPVDDDDPPPPDP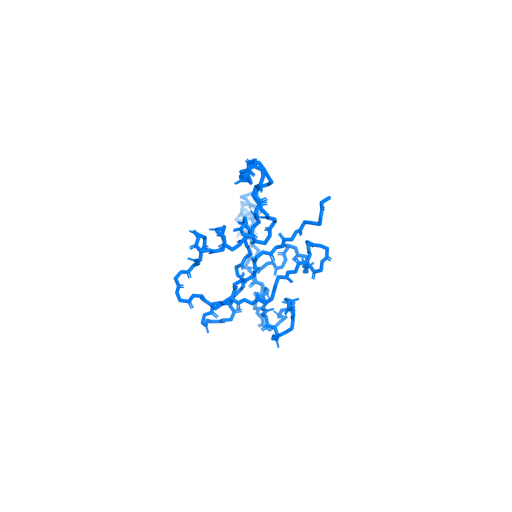VRVVVVVVVD

pLDDT: mean 87.41, std 10.98, range [52.06, 96.69]